Protein AF-A0A2G9UWS4-F1 (afdb_monomer_lite)

Radius of gyration: 12.99 Å; chains: 1; bounding box: 35×23×22 Å

Secondary structure (DSSP, 8-state):
-HHHHHHHHHHHHHHHHHHHHHT-SSHHHHHHHHHHHHHHHHHHHHHHHTSTT--HHHHHHHTT--

Structure (mmCIF, N/CA/C/O backbone):
data_AF-A0A2G9UWS4-F1
#
_entry.id   AF-A0A2G9UWS4-F1
#
loop_
_atom_site.group_PDB
_atom_site.id
_atom_site.type_symbol
_atom_site.label_atom_id
_atom_site.label_alt_id
_atom_site.label_comp_id
_atom_site.label_asym_id
_atom_site.label_entity_id
_atom_site.label_seq_id
_atom_site.pdbx_PDB_ins_code
_atom_site.Cartn_x
_atom_site.Cartn_y
_atom_site.Cartn_z
_atom_site.occupancy
_atom_site.B_iso_or_equiv
_atom_site.auth_seq_id
_atom_site.auth_comp_id
_atom_site.auth_asym_id
_atom_site.auth_atom_id
_atom_site.pdbx_PDB_model_num
ATOM 1 N N . MET A 1 1 ? -18.768 -18.957 6.320 1.00 41.72 1 MET A N 1
ATOM 2 C CA . MET A 1 1 ? -18.236 -19.029 4.936 1.00 41.72 1 MET A CA 1
ATOM 3 C C . MET A 1 1 ? -17.932 -17.653 4.335 1.00 41.72 1 MET A C 1
ATOM 5 O O . MET A 1 1 ? -17.098 -17.600 3.445 1.00 41.72 1 MET A O 1
ATOM 9 N N . VAL A 1 2 ? -18.540 -16.556 4.813 1.00 47.22 2 VAL A N 1
ATOM 10 C CA . VAL A 1 2 ? -18.263 -15.187 4.324 1.00 47.22 2 VAL A CA 1
ATOM 11 C C . VAL A 1 2 ? -16.862 -14.690 4.741 1.00 47.22 2 VAL A C 1
ATOM 13 O O . VAL A 1 2 ? -16.110 -14.227 3.892 1.00 47.22 2 VAL A O 1
ATOM 16 N N . GLU A 1 3 ? -16.437 -14.930 5.988 1.00 40.59 3 GLU A N 1
ATOM 17 C CA . GLU A 1 3 ? -15.114 -14.508 6.505 1.00 40.59 3 GLU A CA 1
ATOM 18 C C . GLU A 1 3 ? -13.896 -15.109 5.773 1.00 40.59 3 GLU A C 1
ATOM 20 O O . GLU A 1 3 ? -12.846 -14.470 5.703 1.00 40.59 3 GLU A O 1
ATOM 25 N N . CYS A 1 4 ? -14.007 -16.311 5.187 1.00 44.09 4 CYS A N 1
ATOM 26 C CA . CYS A 1 4 ? -12.899 -16.934 4.442 1.00 44.09 4 CYS A CA 1
ATOM 27 C C . CYS A 1 4 ? -12.642 -16.262 3.084 1.00 44.09 4 CYS A C 1
ATOM 29 O O . CYS A 1 4 ? -11.517 -16.286 2.592 1.00 44.09 4 CYS A O 1
ATOM 31 N N . LYS A 1 5 ? -13.677 -15.678 2.466 1.00 51.72 5 LYS A N 1
ATOM 32 C CA . LYS A 1 5 ? -13.548 -14.968 1.186 1.00 51.72 5 LYS A CA 1
ATOM 33 C C . LYS A 1 5 ? -12.908 -13.595 1.402 1.00 51.72 5 LYS A C 1
ATOM 35 O O . LYS A 1 5 ? -11.992 -13.222 0.678 1.00 51.72 5 LYS A O 1
ATOM 40 N N . GLU A 1 6 ? -13.326 -12.912 2.464 1.00 52.50 6 GLU A N 1
ATOM 41 C CA . GLU A 1 6 ? -12.847 -11.576 2.828 1.00 52.50 6 GLU A CA 1
ATOM 42 C C . GLU A 1 6 ? -11.359 -11.576 3.228 1.00 52.50 6 GLU A C 1
ATOM 44 O O . GLU A 1 6 ? -10.586 -10.717 2.804 1.00 52.50 6 GLU A O 1
ATOM 49 N N . THR A 1 7 ? -10.919 -12.596 3.976 1.00 59.69 7 THR A N 1
ATOM 50 C CA . THR A 1 7 ? -9.497 -12.779 4.324 1.00 59.69 7 THR A CA 1
ATOM 51 C C . THR A 1 7 ? -8.627 -13.106 3.112 1.00 59.69 7 THR A C 1
ATOM 53 O O . THR A 1 7 ? -7.511 -12.595 3.017 1.00 59.69 7 THR A O 1
ATOM 56 N N . ALA A 1 8 ? -9.135 -13.891 2.157 1.00 61.84 8 ALA A N 1
ATOM 57 C CA . ALA A 1 8 ? -8.421 -14.187 0.916 1.00 61.84 8 ALA A CA 1
ATOM 58 C C . ALA A 1 8 ? -8.259 -12.939 0.027 1.00 61.84 8 ALA A C 1
ATOM 60 O O . ALA A 1 8 ? -7.171 -12.687 -0.487 1.00 61.84 8 ALA A O 1
ATOM 61 N N . GLN A 1 9 ? -9.306 -12.119 -0.095 1.00 67.56 9 GLN A N 1
ATOM 62 C CA . GLN A 1 9 ? -9.297 -10.887 -0.898 1.00 67.56 9 GLN A CA 1
ATOM 63 C C . GLN A 1 9 ? -8.364 -9.820 -0.312 1.00 67.56 9 GLN A C 1
ATOM 65 O O . GLN A 1 9 ? -7.600 -9.176 -1.032 1.00 67.56 9 GLN A O 1
ATOM 70 N N . LYS A 1 10 ? -8.371 -9.681 1.015 1.00 75.50 10 LYS A N 1
ATOM 71 C CA . LYS A 1 10 ? -7.432 -8.826 1.739 1.00 75.50 10 LYS A CA 1
ATOM 72 C C . LYS A 1 10 ? -5.980 -9.261 1.518 1.00 75.50 10 LYS A C 1
ATOM 74 O O . LYS A 1 10 ? -5.133 -8.416 1.251 1.00 75.50 10 LYS A O 1
ATOM 79 N N . GLY A 1 11 ? -5.693 -10.562 1.582 1.00 79.00 11 GLY A N 1
ATOM 80 C CA . GLY A 1 11 ? -4.355 -11.097 1.306 1.00 79.00 11 GLY A CA 1
ATOM 81 C C . GLY A 1 11 ? -3.878 -10.776 -0.113 1.00 79.00 11 GLY A C 1
ATOM 82 O O . GLY A 1 11 ? -2.814 -10.194 -0.287 1.00 79.00 11 GLY A O 1
ATOM 83 N N . GLN A 1 12 ? -4.714 -11.044 -1.118 1.00 77.06 12 GLN A N 1
ATOM 84 C CA . GLN A 1 12 ? -4.380 -10.811 -2.530 1.00 77.06 12 GLN A CA 1
ATOM 85 C C . GLN A 1 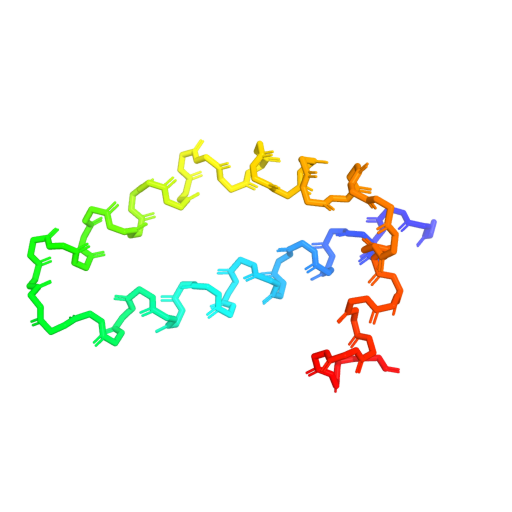12 ? -4.091 -9.340 -2.859 1.00 77.06 12 GLN A C 1
ATOM 87 O O . GLN A 1 12 ? -3.189 -9.038 -3.647 1.00 77.06 12 GLN A O 1
ATOM 92 N N . LEU A 1 13 ? -4.837 -8.410 -2.258 1.00 80.44 13 LEU A N 1
ATOM 93 C CA . LEU A 1 13 ? -4.564 -6.985 -2.417 1.00 80.44 13 LEU A CA 1
ATOM 94 C C . LEU A 1 13 ? -3.242 -6.590 -1.748 1.00 80.44 13 LEU A C 1
ATOM 96 O O . LEU A 1 13 ? -2.445 -5.869 -2.347 1.00 80.44 13 LEU A O 1
ATOM 100 N N . GLY A 1 14 ? -2.991 -7.087 -0.536 1.00 83.62 14 GLY A N 1
ATOM 101 C CA . GLY A 1 14 ? -1.734 -6.857 0.177 1.00 83.62 14 GLY A CA 1
ATOM 102 C C . GLY 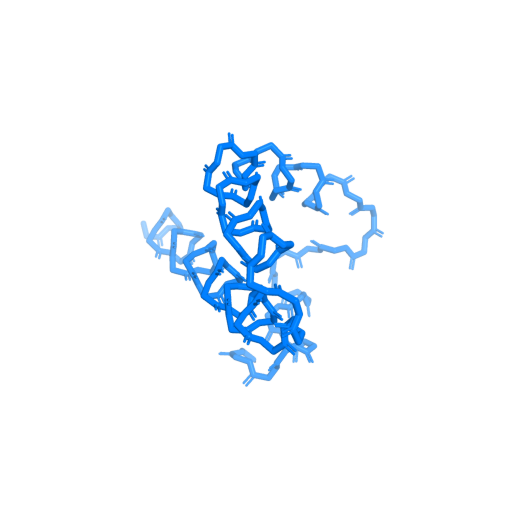A 1 14 ? -0.529 -7.370 -0.610 1.00 83.62 14 GLY A C 1
ATOM 103 O O . GLY A 1 14 ? 0.468 -6.659 -0.745 1.00 83.62 14 GLY A O 1
ATOM 104 N N . ASP A 1 15 ? -0.653 -8.551 -1.215 1.00 84.81 15 ASP A N 1
ATOM 105 C CA . ASP A 1 15 ? 0.369 -9.143 -2.079 1.00 84.81 15 ASP A CA 1
ATOM 106 C C . ASP A 1 15 ? 0.596 -8.302 -3.343 1.00 84.81 15 ASP A C 1
ATOM 108 O O . ASP A 1 15 ? 1.738 -7.996 -3.691 1.00 84.81 15 ASP A O 1
ATOM 112 N N . SER A 1 16 ? -0.479 -7.849 -3.997 1.00 82.94 16 SER A N 1
ATOM 113 C CA . SER A 1 16 ? -0.392 -7.013 -5.204 1.00 82.94 16 SER A CA 1
ATOM 114 C C . SER A 1 16 ? 0.318 -5.678 -4.930 1.00 82.94 16 SER A C 1
ATOM 116 O O . SER A 1 16 ? 1.193 -5.267 -5.695 1.00 82.94 16 SER A O 1
ATOM 118 N N . ILE A 1 17 ? 0.001 -5.012 -3.812 1.00 84.06 17 ILE A N 1
ATOM 119 C CA . ILE A 1 17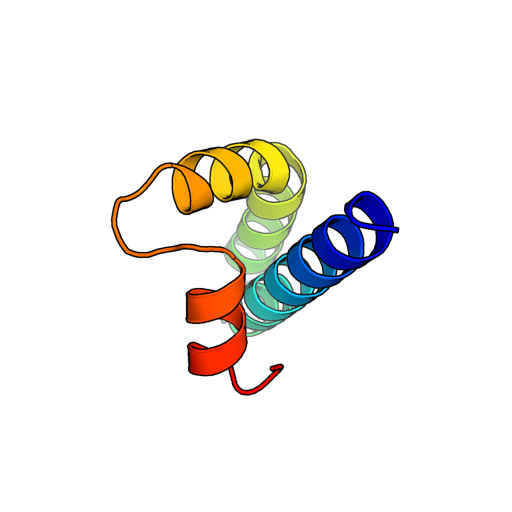 ? 0.663 -3.756 -3.418 1.00 84.06 17 ILE A CA 1
ATOM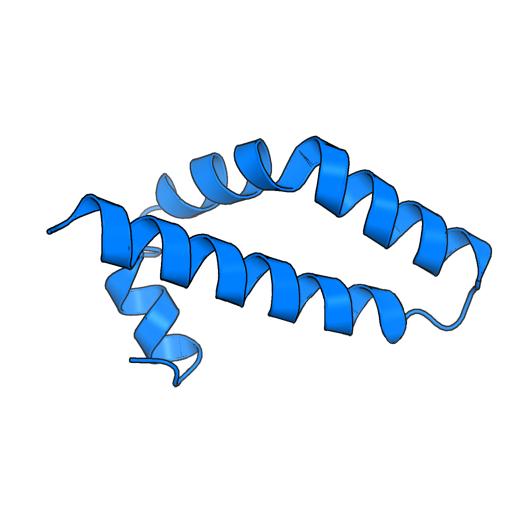 120 C C . ILE A 1 17 ? 2.110 -4.023 -2.981 1.00 84.06 17 ILE A C 1
ATOM 122 O O . ILE A 1 17 ? 3.000 -3.233 -3.298 1.00 84.06 17 ILE A O 1
ATOM 126 N N . SER A 1 18 ? 2.375 -5.157 -2.326 1.00 86.81 18 SER A N 1
ATOM 127 C CA . SER A 1 18 ? 3.732 -5.568 -1.944 1.00 86.81 18 SER A CA 1
ATOM 128 C C . SER A 1 18 ? 4.640 -5.758 -3.161 1.00 86.81 18 SER A C 1
ATOM 130 O O . SER A 1 18 ? 5.785 -5.306 -3.139 1.00 86.81 18 SER A O 1
ATOM 132 N N . VAL A 1 19 ? 4.125 -6.344 -4.249 1.00 88.62 19 VAL A N 1
ATOM 133 C CA . VAL A 1 19 ? 4.839 -6.427 -5.536 1.00 88.62 19 VAL A CA 1
ATOM 134 C C . VAL A 1 19 ? 5.097 -5.029 -6.107 1.00 88.62 19 VAL A C 1
ATOM 136 O O . VAL A 1 19 ? 6.181 -4.765 -6.624 1.00 88.62 19 VAL A O 1
ATOM 139 N N . GLY A 1 20 ? 4.144 -4.103 -5.966 1.00 87.19 20 GLY A N 1
ATOM 140 C CA . GLY A 1 20 ? 4.343 -2.692 -6.311 1.00 87.19 20 GLY A CA 1
ATOM 141 C C . GLY A 1 20 ? 5.482 -2.040 -5.518 1.00 87.19 20 GLY A C 1
ATOM 142 O O . GLY A 1 20 ? 6.319 -1.348 -6.100 1.00 87.19 20 GLY A O 1
ATOM 143 N N . CYS A 1 21 ? 5.584 -2.316 -4.213 1.00 88.62 21 CYS A N 1
ATOM 144 C CA . CYS A 1 21 ? 6.700 -1.839 -3.394 1.00 88.62 21 CYS A CA 1
ATOM 145 C C . CYS A 1 21 ? 8.053 -2.372 -3.891 1.00 88.62 21 CYS A C 1
ATOM 147 O O . CYS A 1 21 ? 9.036 -1.633 -3.871 1.00 88.62 21 CYS A O 1
ATOM 149 N N . ASP A 1 22 ? 8.123 -3.613 -4.380 1.00 90.81 22 ASP A N 1
ATOM 150 C CA . ASP A 1 22 ? 9.372 -4.196 -4.893 1.00 90.81 22 ASP A CA 1
ATOM 151 C C . ASP A 1 22 ? 9.880 -3.531 -6.173 1.00 90.81 22 ASP A C 1
ATOM 153 O O . ASP A 1 22 ? 11.088 -3.511 -6.422 1.00 90.81 22 ASP A O 1
ATOM 157 N N . GLN A 1 23 ? 8.979 -2.942 -6.959 1.00 93.38 23 GLN A N 1
ATOM 158 C CA . GLN A 1 23 ? 9.329 -2.204 -8.173 1.00 93.38 23 GLN A CA 1
ATOM 159 C C . GLN A 1 23 ? 9.928 -0.822 -7.878 1.00 93.38 23 GLN A C 1
ATOM 161 O O . GLN A 1 23 ? 10.467 -0.183 -8.783 1.00 93.38 23 GLN A O 1
ATOM 166 N N . VAL A 1 24 ? 9.890 -0.356 -6.623 1.00 92.81 24 VAL A N 1
ATOM 167 C CA . VAL A 1 24 ? 10.496 0.920 -6.231 1.00 92.81 24 VAL A CA 1
ATOM 168 C C . VAL A 1 24 ? 12.019 0.847 -6.443 1.00 92.81 24 VAL A C 1
ATOM 170 O O . VAL A 1 24 ? 12.679 -0.003 -5.830 1.00 92.81 24 VAL A O 1
ATOM 173 N N . PRO A 1 25 ? 12.617 1.716 -7.289 1.00 90.19 25 PRO A N 1
ATOM 174 C CA . PRO A 1 25 ? 14.035 1.616 -7.648 1.00 90.19 25 PRO A CA 1
ATOM 175 C C . PRO A 1 25 ? 14.978 1.892 -6.477 1.00 90.19 25 PRO A C 1
ATOM 177 O O . PRO A 1 25 ? 16.062 1.321 -6.392 1.00 90.19 25 PRO A O 1
ATOM 180 N N . ASN A 1 26 ? 14.570 2.783 -5.573 1.00 96.25 26 ASN A N 1
ATOM 181 C CA . ASN A 1 26 ? 15.358 3.163 -4.414 1.00 96.25 26 ASN A CA 1
ATOM 182 C C . ASN A 1 26 ? 15.154 2.162 -3.265 1.00 96.25 26 ASN A C 1
ATOM 184 O O . ASN A 1 26 ? 14.031 1.932 -2.821 1.00 96.25 26 ASN A O 1
ATOM 188 N N . GLU A 1 27 ? 16.251 1.606 -2.753 1.00 93.62 27 GLU A N 1
ATOM 189 C CA . GLU A 1 27 ? 16.226 0.576 -1.708 1.00 93.62 27 GLU A CA 1
ATOM 190 C C . GLU A 1 27 ? 15.589 1.061 -0.395 1.00 93.62 27 GLU A C 1
ATOM 192 O O . GLU A 1 27 ? 14.777 0.353 0.205 1.00 93.62 27 GLU A O 1
ATOM 197 N N . LEU A 1 28 ? 15.902 2.289 0.031 1.00 95.12 28 LEU A N 1
ATOM 198 C CA . LEU A 1 28 ? 15.338 2.867 1.250 1.00 95.12 28 LEU A CA 1
ATOM 199 C C . LEU A 1 28 ? 13.823 3.051 1.115 1.00 95.12 28 LEU A C 1
ATOM 201 O O . LEU A 1 28 ? 13.075 2.696 2.024 1.00 95.12 28 LEU A O 1
ATOM 205 N N . GLN A 1 29 ? 13.366 3.552 -0.033 1.00 92.56 29 GLN A N 1
ATOM 206 C CA . GLN A 1 29 ? 11.940 3.725 -0.310 1.00 92.56 29 GLN A CA 1
ATOM 207 C C . GLN A 1 29 ? 11.213 2.389 -0.462 1.00 92.56 29 GLN A C 1
ATOM 209 O O . GLN A 1 29 ? 10.097 2.264 0.024 1.00 92.56 29 GLN A O 1
ATOM 214 N N . ARG A 1 30 ? 11.840 1.370 -1.059 1.00 95.44 30 ARG A N 1
ATOM 215 C CA . ARG A 1 30 ? 11.282 0.011 -1.126 1.00 95.44 30 ARG A CA 1
ATOM 216 C C . ARG A 1 30 ? 11.027 -0.553 0.267 1.00 95.44 30 ARG A C 1
ATOM 218 O O . ARG A 1 30 ? 9.936 -1.045 0.552 1.00 95.44 30 ARG A O 1
ATOM 225 N N . LYS A 1 31 ? 12.022 -0.443 1.151 1.00 92.19 31 LYS A N 1
ATOM 226 C CA . LYS A 1 31 ? 11.906 -0.906 2.537 1.00 92.19 31 LYS A CA 1
ATOM 227 C C . LYS A 1 31 ? 10.851 -0.112 3.306 1.00 92.19 31 LYS A C 1
ATOM 229 O O . LYS A 1 31 ? 10.035 -0.709 4.002 1.00 92.19 31 LYS A O 1
ATOM 234 N N . ALA A 1 32 ? 10.829 1.210 3.139 1.00 93.12 32 ALA A N 1
ATOM 235 C CA . ALA A 1 32 ? 9.817 2.068 3.745 1.00 93.12 32 ALA A CA 1
ATOM 236 C C . ALA A 1 32 ? 8.404 1.750 3.229 1.00 93.12 32 ALA A C 1
ATOM 238 O O . ALA A 1 32 ? 7.474 1.713 4.026 1.00 93.12 32 ALA A O 1
ATOM 239 N N . CYS A 1 33 ? 8.242 1.464 1.933 1.00 91.56 33 CYS A N 1
ATOM 240 C CA . CYS A 1 33 ? 6.967 1.076 1.328 1.00 91.56 33 CYS A CA 1
ATOM 241 C C . CYS A 1 33 ? 6.441 -0.218 1.949 1.00 91.56 33 CYS A C 1
ATOM 243 O O . CYS A 1 33 ? 5.307 -0.244 2.416 1.00 91.56 33 CYS A O 1
ATOM 245 N N . ARG A 1 34 ? 7.284 -1.259 2.044 1.00 92.00 34 ARG A N 1
ATOM 246 C CA . ARG A 1 34 ? 6.900 -2.531 2.673 1.00 92.00 34 ARG A CA 1
ATOM 247 C C . ARG A 1 34 ? 6.533 -2.376 4.147 1.00 92.00 34 ARG A C 1
ATOM 249 O O . ARG A 1 34 ? 5.507 -2.899 4.550 1.00 92.00 34 ARG A O 1
ATOM 256 N N . LEU A 1 35 ? 7.331 -1.643 4.927 1.00 92.62 35 LEU A N 1
ATOM 257 C CA . LEU A 1 35 ? 7.038 -1.394 6.346 1.00 92.62 35 LEU A CA 1
ATOM 258 C C . LEU A 1 35 ? 5.739 -0.601 6.523 1.00 92.62 35 LEU A C 1
ATOM 260 O O . LEU A 1 35 ? 4.876 -0.988 7.298 1.00 92.62 35 LEU A O 1
ATOM 264 N N . THR A 1 36 ? 5.571 0.474 5.751 1.00 90.38 36 THR A N 1
ATOM 265 C CA . THR A 1 36 ? 4.358 1.300 5.799 1.00 90.38 36 THR A CA 1
ATOM 266 C C . THR A 1 36 ? 3.130 0.484 5.427 1.00 90.38 36 THR A C 1
ATOM 268 O O . THR A 1 36 ? 2.090 0.630 6.066 1.00 90.38 36 THR A O 1
ATOM 271 N N . LEU A 1 37 ? 3.245 -0.366 4.404 1.00 88.38 37 LEU A N 1
ATOM 272 C CA . LEU A 1 37 ? 2.178 -1.268 4.012 1.00 88.38 37 LEU A CA 1
ATOM 273 C C . LEU A 1 37 ? 1.859 -2.227 5.157 1.00 88.38 37 LEU A C 1
ATOM 275 O O . LEU A 1 37 ? 0.723 -2.239 5.593 1.00 88.38 37 LEU A O 1
ATOM 279 N N . ASP A 1 38 ? 2.831 -2.951 5.704 1.00 88.38 38 ASP A N 1
ATOM 280 C CA . ASP A 1 38 ? 2.587 -3.930 6.772 1.00 88.38 38 ASP A CA 1
ATOM 281 C C . ASP A 1 38 ? 1.922 -3.294 8.013 1.00 88.38 38 ASP A C 1
ATOM 283 O O . ASP A 1 38 ? 0.912 -3.791 8.517 1.00 88.38 38 ASP A O 1
ATOM 287 N N . ASP A 1 39 ? 2.398 -2.113 8.421 1.00 92.19 39 ASP A N 1
ATOM 288 C CA . ASP A 1 39 ? 1.881 -1.382 9.583 1.00 92.19 39 ASP A CA 1
ATOM 289 C C . ASP A 1 39 ? 0.471 -0.804 9.359 1.00 92.19 39 ASP A C 1
ATOM 291 O O . ASP A 1 39 ? -0.327 -0.704 10.295 1.00 92.19 39 ASP A O 1
ATOM 295 N N . ASN A 1 40 ? 0.141 -0.396 8.126 1.00 89.44 40 ASN A N 1
ATOM 296 C CA . ASN A 1 40 ? -1.069 0.385 7.837 1.00 89.44 40 ASN A CA 1
ATOM 297 C C . ASN A 1 40 ? -2.071 -0.326 6.923 1.00 89.44 40 ASN A C 1
ATOM 299 O O . ASN A 1 40 ? -3.165 0.199 6.705 1.00 89.44 40 ASN A O 1
ATOM 303 N N . PHE A 1 41 ? -1.757 -1.510 6.395 1.00 86.00 41 PHE A N 1
ATOM 304 C CA . PHE A 1 41 ? 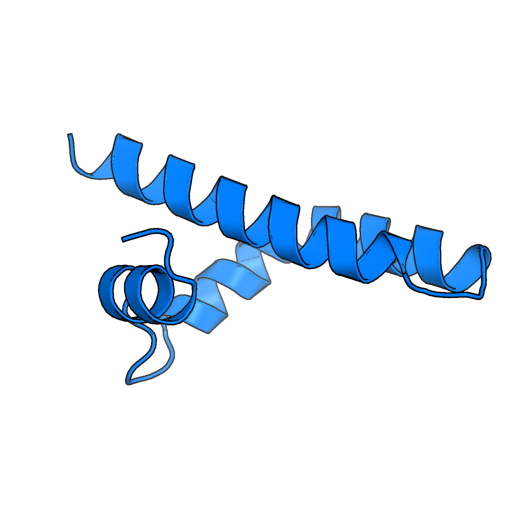-2.565 -2.174 5.371 1.00 86.00 41 PHE A CA 1
ATOM 305 C C . PHE A 1 41 ? -3.983 -2.457 5.855 1.00 86.00 41 PHE A C 1
ATOM 307 O O . PHE A 1 41 ? -4.943 -2.269 5.114 1.00 86.00 41 PHE A O 1
ATOM 314 N N . ASN A 1 42 ? -4.139 -2.831 7.124 1.00 85.06 42 ASN A N 1
ATOM 315 C CA . ASN A 1 42 ? -5.453 -3.047 7.723 1.00 85.06 42 ASN A CA 1
ATOM 316 C C . ASN A 1 42 ? -6.322 -1.784 7.685 1.00 85.06 42 ASN A C 1
ATOM 318 O O . ASN A 1 42 ? -7.499 -1.861 7.340 1.00 85.06 42 ASN A O 1
ATOM 322 N N . LEU A 1 43 ? -5.735 -0.631 8.010 1.00 86.31 43 LEU A N 1
ATOM 323 C CA . LEU A 1 43 ? -6.425 0.654 8.004 1.00 86.31 43 LEU A CA 1
ATOM 324 C C . LEU A 1 43 ? -6.700 1.123 6.571 1.00 86.31 43 LEU A C 1
ATOM 326 O O . LEU A 1 43 ? -7.795 1.594 6.275 1.00 86.31 43 LEU A O 1
ATOM 330 N N . PHE A 1 44 ? -5.729 0.960 5.671 1.00 84.50 44 PHE A N 1
ATOM 331 C CA . PHE A 1 44 ? -5.903 1.223 4.245 1.00 84.50 44 PHE A CA 1
ATOM 332 C C . PHE A 1 44 ? -7.064 0.404 3.675 1.00 84.50 44 PHE A C 1
ATOM 334 O O . PHE A 1 44 ? -7.960 0.973 3.062 1.00 84.50 44 PHE A O 1
ATOM 341 N N . PHE A 1 45 ? -7.091 -0.903 3.936 1.00 82.50 45 PHE A N 1
ATOM 342 C CA . PHE A 1 45 ? -8.121 -1.807 3.439 1.00 82.50 45 PHE A CA 1
ATOM 343 C C . PHE A 1 45 ? -9.508 -1.441 3.970 1.00 82.50 45 PHE A C 1
ATOM 345 O O . PHE A 1 45 ? -10.457 -1.361 3.199 1.00 82.50 45 PHE A O 1
ATOM 352 N N . GLN A 1 46 ? -9.631 -1.141 5.265 1.00 82.62 46 GLN A N 1
ATOM 353 C CA . GLN A 1 46 ? -10.906 -0.703 5.842 1.00 82.62 46 GLN A CA 1
ATOM 354 C C . GLN A 1 46 ? -11.410 0.599 5.212 1.00 82.62 46 GLN A C 1
ATOM 356 O O . GLN A 1 46 ? -12.575 0.677 4.830 1.00 82.62 46 GLN A O 1
ATOM 361 N N . ASN A 1 47 ? -10.538 1.599 5.053 1.00 82.50 47 ASN A N 1
ATOM 362 C CA . ASN A 1 47 ? -10.900 2.856 4.394 1.00 82.50 47 ASN A CA 1
ATOM 363 C C . ASN A 1 47 ? -11.246 2.647 2.917 1.00 82.50 47 ASN A C 1
ATOM 365 O O . ASN A 1 47 ? -12.159 3.285 2.402 1.00 82.50 47 ASN A O 1
ATOM 369 N N . PHE A 1 48 ? -10.530 1.748 2.241 1.00 77.25 48 PHE A N 1
ATOM 370 C CA . PHE A 1 48 ? -10.768 1.405 0.847 1.00 77.25 48 PHE A CA 1
ATOM 371 C C . PHE A 1 48 ? -12.163 0.807 0.653 1.00 77.25 48 PHE A C 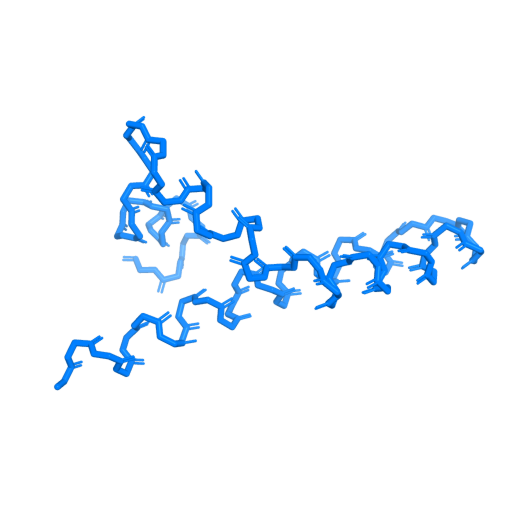1
ATOM 373 O O . PHE A 1 48 ? -12.873 1.237 -0.245 1.00 77.25 48 PHE A O 1
ATOM 380 N N . LEU A 1 49 ? -12.606 -0.098 1.531 1.00 76.06 49 LEU A N 1
ATOM 381 C CA . LEU A 1 49 ? -13.948 -0.696 1.468 1.00 76.06 49 LEU A CA 1
ATOM 382 C C . LEU A 1 49 ? -15.086 0.255 1.852 1.00 76.06 49 LEU A C 1
ATOM 384 O O . LEU A 1 49 ? -16.241 0.008 1.516 1.00 76.06 49 LEU A O 1
ATOM 388 N N . GLN A 1 50 ? -14.778 1.328 2.576 1.00 79.31 50 GLN A N 1
ATOM 389 C CA . GLN A 1 50 ? -15.760 2.347 2.942 1.00 79.31 50 GLN A CA 1
ATOM 390 C C . GLN A 1 50 ? -16.022 3.356 1.816 1.00 79.31 50 GLN A C 1
ATOM 392 O O . GLN A 1 50 ? -16.953 4.158 1.930 1.00 79.31 50 GLN A O 1
ATOM 397 N N . GLN A 1 51 ? -15.234 3.340 0.735 1.00 73.69 51 GLN A N 1
ATOM 398 C CA . GLN A 1 51 ? -15.496 4.204 -0.409 1.00 73.69 51 GLN A CA 1
ATOM 399 C C . GLN A 1 51 ? -16.712 3.697 -1.213 1.00 73.69 51 GLN A C 1
ATOM 401 O O . GLN A 1 51 ? -16.906 2.497 -1.408 1.00 73.69 51 GLN A O 1
ATOM 406 N N . PRO A 1 52 ? -17.589 4.596 -1.682 1.00 61.41 52 PRO A N 1
ATOM 407 C CA . PRO A 1 52 ? -18.705 4.196 -2.527 1.00 61.41 52 PRO A CA 1
ATOM 408 C C . PRO A 1 52 ? -18.182 3.697 -3.884 1.00 61.41 52 PRO A C 1
ATOM 410 O O . PRO A 1 52 ? -17.473 4.420 -4.578 1.00 61.41 52 PRO A O 1
ATOM 413 N N . GLY A 1 53 ? -18.555 2.471 -4.266 1.00 64.56 53 GLY A N 1
ATOM 414 C CA . GLY A 1 53 ? -18.151 1.843 -5.533 1.00 64.56 53 GLY A CA 1
ATOM 415 C C . GLY A 1 53 ? -16.936 0.912 -5.448 1.00 64.56 53 GLY A C 1
ATOM 416 O O . GLY A 1 53 ? -16.578 0.307 -6.449 1.00 64.56 53 GLY A O 1
ATOM 417 N N . THR A 1 54 ? -16.333 0.744 -4.271 1.00 63.97 54 THR A N 1
ATOM 418 C CA . THR A 1 54 ? -15.211 -0.181 -4.023 1.00 63.97 54 THR A CA 1
ATOM 419 C C . THR A 1 54 ? -15.665 -1.380 -3.195 1.00 63.97 54 THR A C 1
ATOM 421 O O . THR A 1 54 ? -14.990 -1.811 -2.254 1.00 63.97 54 THR A O 1
ATOM 424 N N . SER A 1 55 ? -16.842 -1.931 -3.519 1.00 68.00 55 SER A N 1
ATOM 425 C CA . SER A 1 55 ? -17.249 -3.192 -2.903 1.00 68.00 55 SER A CA 1
ATOM 426 C C . SER A 1 55 ? -16.151 -4.232 -3.154 1.00 68.00 55 SER A C 1
ATOM 428 O O . SER A 1 55 ? -15.518 -4.235 -4.214 1.00 68.00 55 SER A O 1
ATOM 430 N N . VAL A 1 56 ? -15.893 -5.108 -2.178 1.00 67.62 56 VAL A N 1
ATOM 431 C CA . VAL A 1 56 ? -14.819 -6.111 -2.303 1.00 67.62 56 VAL A CA 1
ATOM 432 C C . VAL A 1 56 ? -15.008 -6.957 -3.571 1.00 67.62 56 VAL A C 1
ATOM 434 O O . VAL A 1 56 ? -14.043 -7.379 -4.203 1.00 67.62 56 VAL A O 1
ATOM 437 N N . GLU A 1 57 ? -16.263 -7.191 -3.958 1.00 69.81 57 GLU A N 1
ATOM 438 C CA . GLU A 1 57 ? -16.630 -7.940 -5.157 1.00 69.81 57 GLU A CA 1
ATOM 439 C C . GLU A 1 57 ? -16.365 -7.181 -6.455 1.00 69.81 57 GLU A C 1
ATOM 441 O O . GLU A 1 57 ? -15.852 -7.790 -7.392 1.00 69.81 57 GLU A O 1
ATOM 446 N N . ASP A 1 58 ? -16.661 -5.884 -6.518 1.00 72.00 58 ASP A N 1
ATOM 447 C CA . ASP A 1 58 ? -16.372 -5.077 -7.709 1.00 72.00 58 ASP A CA 1
ATOM 448 C C . ASP A 1 58 ? -14.863 -4.899 -7.888 1.00 72.00 58 ASP A C 1
ATOM 450 O O . ASP A 1 58 ? -14.337 -5.100 -8.979 1.00 72.00 58 ASP A O 1
ATOM 454 N N . PHE A 1 59 ? -14.136 -4.669 -6.794 1.00 70.31 59 PHE A N 1
ATOM 455 C CA . PHE A 1 59 ? -12.681 -4.580 -6.834 1.00 70.31 59 PHE A CA 1
ATOM 456 C C . PHE A 1 59 ? -12.020 -5.896 -7.268 1.00 70.31 59 PHE A C 1
ATOM 458 O O . PHE A 1 59 ? -11.079 -5.902 -8.061 1.00 70.31 59 PHE A O 1
ATOM 465 N N . CYS A 1 60 ? -12.512 -7.031 -6.765 1.00 69.00 60 CYS A N 1
ATOM 466 C CA . CYS A 1 60 ? -11.977 -8.331 -7.157 1.00 69.00 60 CYS A CA 1
ATOM 467 C C . CYS A 1 60 ? -12.176 -8.607 -8.658 1.00 69.00 60 CYS A C 1
ATOM 469 O O . CYS A 1 60 ? -11.286 -9.180 -9.291 1.00 69.00 60 CYS A O 1
ATOM 471 N N . LYS A 1 61 ? -13.303 -8.154 -9.228 1.00 71.50 61 LYS A N 1
ATOM 472 C CA . LYS A 1 61 ? -13.568 -8.212 -10.673 1.00 71.50 61 LYS A CA 1
ATOM 473 C C . LYS A 1 61 ? -12.653 -7.296 -11.474 1.00 71.50 61 LYS A C 1
ATOM 475 O O . LYS A 1 61 ? -12.091 -7.731 -12.475 1.00 71.50 61 LYS A O 1
ATOM 480 N N . ASP A 1 62 ? -12.452 -6.061 -11.021 1.00 69.56 62 ASP A N 1
ATOM 481 C CA . ASP A 1 62 ? -11.568 -5.101 -11.695 1.00 69.56 62 ASP A CA 1
ATOM 482 C C . ASP A 1 62 ? -10.115 -5.593 -11.751 1.00 69.56 62 ASP A C 1
ATOM 484 O O . ASP A 1 62 ? -9.409 -5.374 -12.735 1.00 69.56 62 ASP A O 1
ATOM 488 N N . MET A 1 63 ? -9.677 -6.310 -10.716 1.00 65.44 63 MET A N 1
ATOM 489 C CA . MET A 1 63 ? -8.351 -6.925 -10.666 1.00 65.44 63 MET A CA 1
ATOM 490 C C . MET A 1 63 ? -8.255 -8.253 -11.440 1.00 65.44 63 MET A C 1
ATOM 492 O O . MET A 1 63 ? -7.158 -8.793 -11.583 1.00 65.44 63 MET A O 1
ATOM 496 N N . GLY A 1 64 ? -9.374 -8.793 -11.938 1.00 65.06 64 GLY A N 1
ATOM 497 C CA . GLY A 1 64 ? -9.428 -10.068 -12.661 1.00 65.06 64 GLY A CA 1
ATOM 498 C C . GLY A 1 64 ? -9.207 -11.304 -11.782 1.00 65.06 64 GLY A C 1
ATOM 499 O O . GLY A 1 64 ? -8.813 -12.358 -12.284 1.00 65.06 64 GLY A O 1
ATOM 500 N N . TYR A 1 65 ? -9.422 -11.177 -10.471 1.00 62.06 65 TYR A N 1
ATOM 501 C CA . TYR A 1 65 ? -9.302 -12.275 -9.503 1.00 62.06 65 TYR A CA 1
ATOM 502 C C . TYR A 1 65 ? -10.645 -12.969 -9.221 1.00 62.06 65 TYR A C 1
ATOM 504 O O . TYR A 1 65 ? -10.665 -14.100 -8.726 1.00 62.06 65 TYR A O 1
ATOM 512 N N . CYS A 1 66 ? -11.743 -12.288 -9.555 1.00 65.38 66 CYS A N 1
ATOM 513 C CA . CYS A 1 66 ? -13.128 -12.737 -9.581 1.00 65.38 66 CYS A CA 1
ATOM 514 C C . CYS A 1 66 ? -13.767 -12.257 -10.904 1.00 65.38 66 CYS A C 1
ATOM 516 O O . CYS A 1 66 ? -14.910 -12.677 -11.163 1.00 65.38 66 CYS A O 1
#

Foldseek 3Di:
DVVVVVVVLLVVVLVVQLVVLVPPPDPVSSVVSNVCCVVCSVVVVVVQCPDPPSPSVSVCVVVVVD

Sequence (66 aa):
MVECKETAQKGQLGDSISVGCDQVPNELQRKACRLTLDDNFNLFFQNFLQQPGTSVEDFCKDMGYC

pLDDT: mean 77.54, std 14.32, range [40.59, 96.25]

Organism: Teladorsagia circumcincta (NCBI:txid45464)